Protein AF-B4FZ00-F1 (afdb_monomer)

InterPro domains:
  IPR025422 Transcription factor TGA like domain [PS51806] (1-93)

Foldseek 3Di:
DVVVVVLVVVLVVLVPPDPDDDDPDPVVVVSVVVNVVSVVVVVVVVVVVVVVVVVVVVVCPVVCDPVNVVVVVVVVVVVVVVVVVVVVVVVVPDDD

Sequence (96 aa):
MEALQQSLAETLAGSLGPSGSSGNVANYMGQMAMAMGKLGTLENFLRQADNLRQQTLHQMQRILTIRQAARALLAIHDYFSRLRALSSLWLARPRE

Solvent-accessible surface area (backbone atoms only — not comparable to full-atom values): 5577 Å² total; per-residue (Å²): 114,64,73,60,53,50,54,51,50,56,53,57,58,66,73,66,60,79,94,67,88,88,69,88,54,69,57,53,51,52,52,48,52,53,51,52,55,51,49,54,53,50,50,53,48,51,55,51,52,50,51,52,50,51,52,50,52,53,49,45,53,68,68,51,38,73,67,54,51,49,49,50,52,50,52,51,50,54,49,53,52,51,52,50,51,51,50,51,52,62,67,68,48,82,81,126

Radius of gyration: 27.93 Å; Cα contacts (8 Å, |Δi|>4): 7; chains: 1; bounding box: 71×23×67 Å

Nearest PDB structures (foldseek):
  3q0k-assembly2_D  TM=3.868E-01  e=4.730E+00  Homo sapiens

Structure (mmCIF, N/CA/C/O backbone):
data_AF-B4FZ00-F1
#
_entry.id   AF-B4FZ00-F1
#
loop_
_atom_site.group_PDB
_atom_site.id
_atom_site.type_symbol
_atom_site.label_atom_id
_atom_site.label_alt_id
_atom_site.label_comp_id
_atom_site.label_asym_id
_atom_site.label_entity_id
_atom_site.label_seq_id
_atom_site.pdbx_PDB_ins_code
_atom_site.Cartn_x
_atom_site.Cartn_y
_atom_site.Cartn_z
_atom_site.occupancy
_atom_site.B_iso_or_equiv
_atom_site.auth_seq_id
_atom_site.auth_comp_id
_atom_site.auth_asym_id
_atom_site.auth_atom_id
_atom_site.pdbx_PDB_model_num
ATOM 1 N N . MET A 1 1 ? 2.080 9.430 -9.643 1.00 52.88 1 MET A N 1
ATOM 2 C CA . MET A 1 1 ? 1.276 8.570 -10.543 1.00 52.88 1 MET A CA 1
ATOM 3 C C . MET A 1 1 ? 1.550 8.887 -12.008 1.00 52.88 1 MET A C 1
ATOM 5 O O . MET A 1 1 ? 1.702 7.955 -12.782 1.00 52.88 1 MET A O 1
ATOM 9 N N . GLU A 1 2 ? 1.721 10.162 -12.363 1.00 61.94 2 GLU A N 1
ATOM 10 C CA . GLU A 1 2 ? 1.986 10.608 -13.740 1.00 61.94 2 GLU A CA 1
ATOM 11 C C . GLU A 1 2 ? 3.263 10.018 -14.354 1.00 61.94 2 GLU A C 1
ATOM 13 O O . GLU A 1 2 ? 3.199 9.465 -15.440 1.00 61.94 2 GLU A O 1
ATOM 18 N N . ALA A 1 3 ? 4.396 10.010 -13.641 1.00 61.44 3 ALA A N 1
ATOM 19 C CA . ALA A 1 3 ? 5.654 9.458 -14.170 1.00 61.44 3 ALA A CA 1
ATOM 20 C C . ALA A 1 3 ? 5.566 7.967 -14.564 1.00 61.44 3 ALA A C 1
ATOM 22 O O . ALA A 1 3 ? 6.206 7.523 -15.516 1.00 61.44 3 ALA A O 1
ATOM 23 N N . LEU A 1 4 ? 4.744 7.195 -13.847 1.00 63.88 4 LEU A N 1
ATOM 24 C CA . LEU A 1 4 ? 4.520 5.774 -14.113 1.00 63.88 4 LEU A CA 1
ATOM 25 C C . LEU A 1 4 ? 3.610 5.587 -15.337 1.00 63.88 4 LEU A C 1
ATOM 27 O O . LEU A 1 4 ? 3.894 4.768 -16.207 1.00 63.88 4 LEU A O 1
ATOM 31 N N . GLN A 1 5 ? 2.543 6.386 -15.428 1.00 68.69 5 GLN A N 1
ATOM 32 C CA . GLN A 1 5 ? 1.639 6.402 -16.580 1.00 68.69 5 GLN A CA 1
ATOM 33 C C . GLN A 1 5 ? 2.354 6.865 -17.853 1.00 68.69 5 GLN A C 1
ATOM 35 O O . GLN A 1 5 ? 2.161 6.261 -18.903 1.00 68.69 5 GLN A O 1
ATOM 40 N N . GLN A 1 6 ? 3.224 7.869 -17.743 1.00 69.31 6 GLN A N 1
ATOM 41 C CA . GLN A 1 6 ? 4.059 8.369 -18.830 1.00 69.31 6 GLN A CA 1
ATOM 42 C C . GLN A 1 6 ? 5.028 7.281 -19.317 1.00 69.31 6 GLN A C 1
ATOM 44 O O . GLN A 1 6 ? 5.061 6.971 -20.503 1.00 69.31 6 GLN A O 1
ATOM 49 N N . SER A 1 7 ? 5.742 6.624 -18.393 1.00 65.12 7 SER A N 1
ATOM 50 C CA . SER A 1 7 ? 6.658 5.517 -18.706 1.00 65.12 7 SER A CA 1
ATOM 51 C C . SER A 1 7 ? 5.952 4.349 -19.412 1.00 65.12 7 SER A C 1
ATOM 53 O O . SER A 1 7 ? 6.441 3.828 -20.419 1.00 65.12 7 SER A O 1
ATOM 55 N N . LEU A 1 8 ? 4.759 3.970 -18.943 1.00 66.00 8 LEU A N 1
ATOM 56 C CA . LEU A 1 8 ? 3.948 2.921 -19.567 1.00 66.00 8 LEU A CA 1
ATOM 57 C C . LEU A 1 8 ? 3.426 3.334 -20.950 1.00 66.00 8 LEU A C 1
ATOM 59 O O . LEU A 1 8 ? 3.532 2.553 -21.897 1.00 66.00 8 LEU A O 1
ATOM 63 N N . ALA A 1 9 ? 2.915 4.560 -21.091 1.00 69.19 9 ALA A N 1
ATOM 64 C CA . ALA A 1 9 ? 2.418 5.088 -22.360 1.00 69.19 9 ALA A CA 1
ATOM 65 C C . ALA A 1 9 ? 3.529 5.160 -23.418 1.00 69.19 9 ALA A C 1
ATOM 67 O O . ALA A 1 9 ? 3.335 4.740 -24.557 1.00 69.19 9 ALA A O 1
ATOM 68 N N . GLU A 1 10 ? 4.722 5.613 -23.037 1.0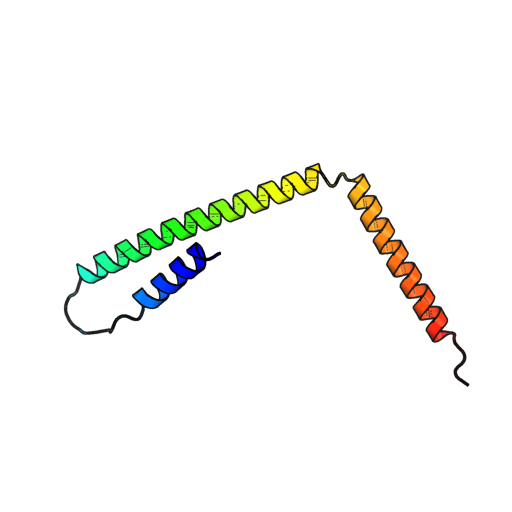0 66.50 10 GLU A N 1
ATOM 69 C CA . GLU A 1 10 ? 5.874 5.678 -23.933 1.00 66.50 10 GLU A CA 1
ATOM 70 C C . GLU A 1 10 ? 6.448 4.297 -24.286 1.00 66.50 10 GLU A C 1
ATOM 72 O O . GLU A 1 10 ? 7.107 4.151 -25.317 1.00 66.50 10 GLU A O 1
ATOM 77 N N . THR A 1 11 ? 6.257 3.285 -23.435 1.00 63.09 11 THR A N 1
ATOM 78 C CA . THR A 1 11 ? 6.658 1.897 -23.728 1.00 63.09 11 THR A CA 1
ATOM 79 C C . THR A 1 11 ? 5.691 1.258 -24.724 1.00 63.09 11 THR A C 1
ATOM 81 O O . THR A 1 11 ? 6.123 0.641 -25.697 1.00 63.09 11 THR A O 1
ATOM 84 N N . LEU A 1 12 ? 4.386 1.480 -24.544 1.00 62.44 12 LEU A N 1
ATOM 85 C CA . LEU A 1 12 ? 3.351 1.000 -25.459 1.00 62.44 12 LEU A CA 1
ATOM 86 C C . LEU A 1 12 ? 3.447 1.681 -26.835 1.00 62.44 12 LEU A C 1
ATOM 88 O O . LEU A 1 12 ? 3.375 1.009 -27.861 1.00 62.44 12 LEU A O 1
ATOM 92 N N . ALA A 1 13 ? 3.693 2.994 -26.868 1.00 63.31 13 ALA A N 1
ATOM 93 C CA . ALA A 1 13 ? 3.878 3.747 -28.110 1.00 63.31 13 ALA A CA 1
ATOM 94 C C . ALA A 1 13 ? 5.144 3.325 -28.882 1.00 63.31 13 ALA A C 1
ATOM 96 O O . ALA A 1 13 ? 5.126 3.281 -30.110 1.00 63.31 13 ALA A O 1
ATOM 97 N N . GLY A 1 14 ? 6.228 2.963 -28.183 1.00 57.91 14 GLY A N 1
ATOM 98 C CA . GLY A 1 14 ? 7.464 2.472 -28.807 1.00 57.91 14 GLY A CA 1
ATOM 99 C C . GLY A 1 14 ? 7.340 1.077 -29.433 1.00 57.91 14 GLY A C 1
ATOM 100 O O . GLY A 1 14 ? 8.055 0.768 -30.382 1.00 57.91 14 GLY A O 1
ATOM 101 N N . SER A 1 15 ? 6.407 0.255 -28.943 1.00 56.31 15 SER A N 1
ATOM 102 C CA . SER A 1 15 ? 6.112 -1.090 -29.459 1.00 56.31 15 SER A CA 1
ATOM 103 C C . SER A 1 15 ? 5.235 -1.093 -30.721 1.00 56.31 15 SER A C 1
ATOM 105 O O . SER A 1 15 ? 5.143 -2.130 -31.374 1.00 56.31 15 SER A O 1
ATOM 107 N N . LEU A 1 16 ? 4.578 0.024 -31.058 1.00 51.47 16 LEU A N 1
ATOM 108 C CA . LEU A 1 16 ? 3.588 0.126 -32.145 1.00 51.47 16 LEU A CA 1
ATOM 109 C C . LEU A 1 16 ? 4.112 0.848 -33.406 1.00 51.47 16 LEU A C 1
ATOM 111 O O . LEU A 1 16 ? 3.338 1.118 -34.324 1.00 51.47 16 LEU A O 1
ATOM 115 N N . GLY A 1 17 ? 5.412 1.159 -33.483 1.00 53.09 17 GLY A N 1
ATOM 116 C CA . GLY A 1 17 ? 6.029 1.734 -34.687 1.00 53.09 17 GLY A CA 1
ATOM 117 C C . GLY A 1 17 ? 5.963 0.768 -35.881 1.00 53.09 17 GLY A C 1
ATOM 118 O O . GLY A 1 17 ? 6.096 -0.441 -35.683 1.00 53.09 17 GLY A O 1
ATOM 119 N N . PRO A 1 18 ? 5.740 1.264 -37.115 1.00 46.28 18 PRO A N 1
ATOM 120 C CA . PRO A 1 18 ? 5.340 0.435 -38.241 1.00 46.28 18 PRO A CA 1
ATOM 121 C C . PRO A 1 18 ? 6.420 -0.602 -38.529 1.00 46.28 18 PRO A C 1
ATOM 123 O O . PRO A 1 18 ? 7.586 -0.271 -38.743 1.00 46.28 18 PRO A O 1
ATOM 126 N N . SER A 1 19 ? 6.002 -1.866 -38.546 1.00 54.22 19 SER A N 1
ATOM 127 C CA . SER A 1 19 ? 6.772 -2.979 -39.086 1.00 54.22 19 SER A CA 1
ATOM 128 C C . SER A 1 19 ? 6.974 -2.733 -40.588 1.00 54.22 19 SER A C 1
ATOM 130 O O . SER A 1 19 ? 6.175 -3.142 -41.424 1.00 54.22 19 SER A O 1
ATOM 132 N N . GLY A 1 20 ? 7.993 -1.940 -40.916 1.00 46.22 20 GLY A N 1
ATOM 133 C CA . GLY A 1 20 ? 8.445 -1.621 -42.263 1.00 46.22 20 GLY A CA 1
ATOM 134 C C . GLY A 1 20 ? 9.811 -2.255 -42.477 1.00 46.22 20 GLY A C 1
ATOM 135 O O . GLY A 1 20 ? 10.760 -1.971 -41.751 1.00 46.22 20 GLY A O 1
ATOM 136 N N . SER A 1 21 ? 9.886 -3.163 -43.442 1.00 56.97 21 SER A N 1
ATOM 137 C CA . SER A 1 21 ? 11.045 -4.001 -43.737 1.00 56.97 21 SER A CA 1
ATOM 138 C C . SER A 1 21 ? 12.350 -3.221 -43.968 1.00 56.97 21 SER A C 1
ATOM 140 O O . SER A 1 21 ? 12.349 -2.215 -44.672 1.00 56.97 21 SER A O 1
ATOM 142 N N . SER A 1 22 ? 13.464 -3.818 -43.515 1.00 56.19 22 SER A N 1
ATOM 143 C CA . SER A 1 22 ? 14.856 -3.584 -43.953 1.00 56.19 22 SER A CA 1
ATOM 144 C C . SER A 1 22 ? 15.630 -2.409 -43.311 1.00 56.19 22 SER A C 1
ATOM 146 O O . SER A 1 22 ? 15.823 -1.362 -43.921 1.00 56.19 22 SER A O 1
ATOM 148 N N . GLY A 1 23 ? 16.176 -2.630 -42.100 1.00 54.97 23 GLY A N 1
ATOM 149 C CA . GLY A 1 23 ? 17.135 -1.736 -41.414 1.00 54.97 23 GLY A CA 1
ATOM 150 C C . GLY A 1 23 ? 17.607 -2.292 -40.056 1.00 54.97 23 GLY A C 1
ATOM 151 O O . GLY A 1 23 ? 17.231 -1.793 -39.001 1.00 54.97 23 GLY A O 1
ATOM 152 N N . ASN A 1 24 ? 18.357 -3.399 -40.080 1.00 68.94 24 ASN A N 1
ATOM 153 C CA . ASN A 1 24 ? 18.017 -4.599 -39.299 1.00 68.94 24 ASN A CA 1
ATOM 154 C C . ASN A 1 24 ? 18.616 -4.787 -37.883 1.00 68.94 24 ASN A C 1
ATOM 156 O O . ASN A 1 24 ? 18.144 -5.657 -37.166 1.00 68.94 24 ASN A O 1
ATOM 160 N N . VAL A 1 25 ? 19.640 -4.051 -37.438 1.00 63.59 25 VAL A N 1
ATOM 161 C CA . VAL A 1 25 ? 20.266 -4.335 -36.117 1.00 63.59 25 VAL A CA 1
ATOM 162 C C . VAL A 1 25 ? 20.504 -3.077 -35.293 1.00 63.59 25 VAL A C 1
ATOM 164 O O . VAL A 1 25 ? 20.181 -3.063 -34.110 1.00 63.59 25 VAL A O 1
ATOM 167 N N . ALA A 1 26 ? 20.980 -1.994 -35.910 1.00 68.75 26 ALA A N 1
ATOM 168 C CA . ALA A 1 26 ? 21.232 -0.735 -35.206 1.00 68.75 26 ALA A CA 1
ATOM 169 C C . ALA A 1 26 ? 19.944 -0.097 -34.645 1.00 68.75 26 ALA A C 1
ATOM 171 O O . ALA A 1 26 ? 19.925 0.336 -33.496 1.00 68.75 26 ALA A O 1
ATOM 172 N N . ASN A 1 27 ? 18.845 -0.112 -35.409 1.00 72.81 27 ASN A N 1
ATOM 173 C CA . ASN A 1 27 ? 17.553 0.416 -34.952 1.00 72.81 27 ASN A CA 1
ATOM 174 C C . ASN A 1 27 ? 16.932 -0.452 -33.852 1.00 72.81 27 ASN A C 1
ATOM 176 O O . ASN A 1 27 ? 16.421 0.077 -32.868 1.00 72.81 27 ASN A O 1
ATOM 180 N N . TYR A 1 28 ? 17.032 -1.777 -33.984 1.00 72.62 28 TYR A N 1
ATOM 181 C CA . TYR A 1 28 ? 16.593 -2.712 -32.949 1.00 72.62 28 TYR A CA 1
ATOM 182 C C . TYR A 1 28 ? 17.419 -2.558 -31.669 1.00 72.62 28 TYR A C 1
ATOM 184 O O . TYR A 1 28 ? 16.852 -2.487 -30.588 1.00 72.62 28 TYR A O 1
ATOM 192 N N . MET A 1 29 ? 18.746 -2.433 -31.772 1.00 73.62 29 MET A N 1
ATOM 193 C CA . MET A 1 29 ? 19.614 -2.161 -30.622 1.00 73.62 29 MET A CA 1
ATOM 194 C C . MET A 1 29 ? 19.285 -0.817 -29.970 1.00 73.62 29 MET A C 1
ATOM 196 O O . MET A 1 29 ? 19.269 -0.740 -28.747 1.00 73.62 29 MET A O 1
ATOM 200 N N . GLY A 1 30 ? 18.970 0.218 -30.753 1.00 80.56 30 GLY A N 1
ATOM 201 C CA . GLY A 1 30 ? 18.518 1.509 -30.230 1.00 80.56 30 GLY A CA 1
ATOM 202 C C . GLY A 1 30 ? 17.186 1.405 -29.481 1.00 80.56 30 GLY A C 1
ATOM 203 O O . GLY A 1 30 ? 17.064 1.898 -28.361 1.00 80.56 30 GLY A O 1
ATOM 204 N N . GLN A 1 31 ? 16.199 0.708 -30.052 1.00 79.50 31 GLN A N 1
ATOM 205 C CA . GLN A 1 31 ? 14.907 0.457 -29.401 1.00 79.50 31 GLN A CA 1
ATOM 206 C C . GLN A 1 31 ? 15.046 -0.422 -28.155 1.00 79.50 31 GLN A C 1
ATOM 208 O O . GLN A 1 31 ? 14.445 -0.123 -27.126 1.00 79.50 31 GLN A O 1
ATOM 213 N N . MET A 1 32 ? 15.885 -1.454 -28.214 1.00 74.94 32 MET A N 1
ATOM 214 C CA . MET A 1 32 ? 16.203 -2.324 -27.087 1.00 74.94 32 MET A CA 1
ATOM 215 C C . MET A 1 32 ? 16.910 -1.548 -25.973 1.00 74.94 32 MET A C 1
ATOM 217 O O . MET A 1 32 ? 16.536 -1.683 -24.814 1.00 74.94 32 MET A O 1
ATOM 221 N N . ALA A 1 33 ? 17.879 -0.687 -26.294 1.00 80.06 33 ALA A N 1
ATOM 222 C CA . ALA A 1 33 ? 18.552 0.161 -25.311 1.00 80.06 33 ALA A CA 1
ATOM 223 C C . ALA A 1 33 ? 17.567 1.116 -24.619 1.00 80.06 33 ALA A C 1
ATOM 225 O O . ALA A 1 33 ? 17.605 1.264 -23.396 1.00 80.06 33 ALA A O 1
ATOM 226 N N . MET A 1 34 ? 16.633 1.707 -25.373 1.00 80.69 34 MET A N 1
ATOM 227 C CA . MET A 1 34 ? 15.563 2.534 -24.806 1.00 80.69 34 MET A CA 1
ATOM 228 C C . MET A 1 34 ? 14.610 1.724 -23.917 1.00 80.69 34 MET A C 1
ATOM 230 O O . MET A 1 34 ? 14.266 2.174 -22.824 1.00 80.69 34 MET A O 1
ATOM 234 N N . ALA A 1 35 ? 14.200 0.529 -24.349 1.00 78.88 35 ALA A N 1
ATOM 235 C CA . ALA A 1 35 ? 13.329 -0.352 -23.574 1.00 78.88 35 ALA A CA 1
ATOM 236 C C . ALA A 1 35 ? 14.006 -0.837 -22.281 1.00 78.88 35 ALA A C 1
ATOM 238 O O . ALA A 1 35 ? 13.387 -0.807 -21.222 1.00 78.88 35 ALA A O 1
ATOM 239 N N . MET A 1 36 ? 15.291 -1.196 -22.337 1.00 79.31 36 MET A N 1
ATOM 240 C CA . MET A 1 36 ? 16.092 -1.588 -21.172 1.00 79.31 36 MET A CA 1
ATOM 241 C C . MET A 1 36 ? 16.265 -0.434 -20.182 1.00 79.31 36 MET A C 1
ATOM 243 O O . MET A 1 36 ? 16.116 -0.632 -18.977 1.00 79.31 36 MET A O 1
ATOM 247 N N . GLY A 1 37 ? 16.511 0.785 -20.675 1.00 83.31 37 GLY A N 1
ATOM 248 C CA . GLY A 1 37 ? 16.558 1.982 -19.833 1.00 83.31 37 GLY A CA 1
ATOM 249 C C . GLY A 1 37 ? 15.239 2.222 -19.093 1.00 83.31 37 GLY A C 1
ATOM 250 O O . GLY A 1 37 ? 15.241 2.465 -17.888 1.00 83.31 37 GLY A O 1
ATOM 251 N N . LYS A 1 38 ? 14.103 2.078 -19.787 1.00 80.88 38 LYS A N 1
ATOM 252 C CA . LYS A 1 38 ? 12.758 2.199 -19.194 1.00 80.88 38 LYS A CA 1
ATOM 253 C C . LYS A 1 38 ? 12.424 1.064 -18.223 1.00 80.88 38 LYS A C 1
ATOM 255 O O . LYS A 1 38 ? 11.785 1.298 -17.201 1.00 80.88 38 LYS A O 1
ATOM 260 N N . LEU A 1 39 ? 12.877 -0.156 -18.501 1.00 83.50 39 LEU A N 1
ATOM 261 C CA . LEU A 1 39 ? 12.718 -1.280 -17.580 1.00 83.50 39 LEU A CA 1
ATOM 262 C C . LEU A 1 39 ? 13.464 -1.012 -16.264 1.00 83.50 39 LEU A C 1
ATOM 264 O O . LEU A 1 39 ? 12.900 -1.209 -15.192 1.00 83.50 39 LEU A O 1
ATOM 268 N N . GLY A 1 40 ? 14.689 -0.483 -16.338 1.00 86.19 40 GLY A N 1
ATOM 269 C CA . GLY A 1 40 ? 15.471 -0.116 -15.156 1.00 86.19 40 GLY A CA 1
ATOM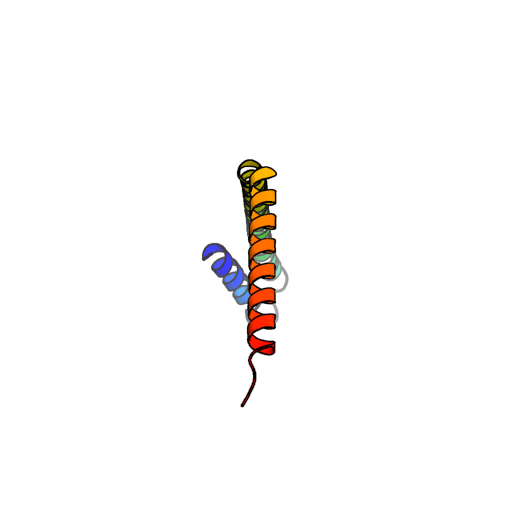 270 C C . GLY A 1 40 ? 14.833 1.004 -14.326 1.00 86.19 40 GLY A C 1
ATOM 271 O O . GLY A 1 40 ? 14.873 0.967 -13.094 1.00 86.19 40 GLY A O 1
ATOM 272 N N . THR A 1 41 ? 14.188 1.991 -14.964 1.00 87.56 41 THR A N 1
ATOM 273 C CA . THR A 1 41 ? 13.447 3.026 -14.220 1.00 87.56 41 THR A CA 1
ATOM 274 C C . THR A 1 41 ? 12.203 2.458 -13.540 1.00 87.56 41 THR A C 1
ATOM 276 O O . THR A 1 41 ? 11.935 2.804 -12.387 1.00 87.56 41 THR A O 1
ATOM 279 N N . LEU A 1 42 ? 11.479 1.550 -14.201 1.00 86.69 42 LEU A N 1
ATOM 280 C CA . LEU A 1 42 ? 10.326 0.859 -13.622 1.00 86.69 42 LEU A CA 1
ATOM 281 C C . LEU A 1 42 ? 10.726 -0.036 -12.441 1.00 86.69 42 LEU A C 1
ATOM 283 O O . LEU A 1 42 ? 10.063 -0.008 -11.405 1.00 86.69 42 LEU A O 1
ATOM 287 N N . GLU A 1 43 ? 11.818 -0.791 -12.562 1.00 86.88 43 GLU A N 1
ATOM 288 C CA . GLU A 1 43 ? 12.351 -1.629 -11.484 1.00 86.88 43 GLU A CA 1
ATOM 289 C C . GLU A 1 43 ? 12.695 -0.786 -10.249 1.00 86.88 43 GLU A C 1
ATOM 291 O O . GLU A 1 43 ? 12.284 -1.101 -9.129 1.00 86.88 43 GLU A O 1
ATOM 296 N N . ASN A 1 44 ? 13.391 0.336 -10.448 1.00 88.56 44 ASN A N 1
ATOM 297 C CA . ASN A 1 44 ? 13.718 1.249 -9.358 1.00 88.56 44 ASN A CA 1
ATOM 298 C C . ASN A 1 44 ? 12.465 1.849 -8.714 1.00 88.56 44 ASN A C 1
ATOM 300 O O . ASN A 1 44 ? 12.415 1.970 -7.488 1.00 88.56 44 ASN A O 1
ATOM 304 N N . PHE A 1 45 ? 11.451 2.198 -9.508 1.00 91.50 45 PHE A N 1
ATOM 305 C CA . PHE A 1 45 ? 10.174 2.670 -8.984 1.00 91.50 45 PHE A CA 1
ATOM 306 C C . PHE A 1 45 ? 9.488 1.600 -8.127 1.00 91.50 45 PHE A C 1
ATOM 308 O O . PHE A 1 45 ? 9.064 1.891 -7.009 1.00 91.50 45 PHE A O 1
ATOM 315 N N . LEU A 1 46 ? 9.409 0.361 -8.617 1.00 89.88 46 LEU A N 1
ATOM 316 C CA . LEU A 1 46 ? 8.789 -0.740 -7.883 1.00 89.88 46 LEU A CA 1
ATOM 317 C C . LEU 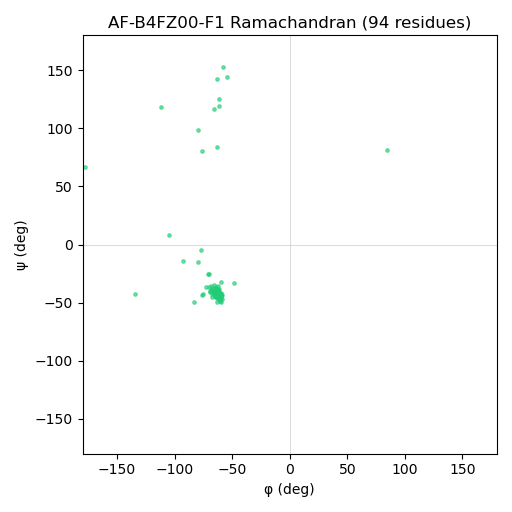A 1 46 ? 9.512 -0.980 -6.554 1.00 89.88 46 LEU A C 1
ATOM 319 O O . LEU A 1 46 ? 8.875 -1.060 -5.506 1.00 89.88 46 LEU A O 1
ATOM 323 N N . ARG A 1 47 ? 10.849 -0.967 -6.572 1.00 92.81 47 ARG A N 1
ATOM 324 C CA . ARG A 1 47 ? 11.665 -1.103 -5.361 1.00 92.81 47 ARG A CA 1
ATOM 325 C C . ARG A 1 47 ? 11.420 0.035 -4.367 1.00 92.81 47 ARG A C 1
ATOM 327 O O . ARG A 1 47 ? 11.395 -0.198 -3.161 1.00 92.81 47 ARG A O 1
ATOM 334 N N . GLN A 1 48 ? 11.225 1.268 -4.834 1.00 91.94 48 GLN A N 1
ATOM 335 C CA . GLN A 1 48 ? 10.859 2.396 -3.966 1.00 91.94 48 GLN A CA 1
ATOM 336 C C . GLN A 1 48 ? 9.449 2.239 -3.382 1.00 91.94 48 GLN A C 1
ATOM 338 O O . GLN A 1 48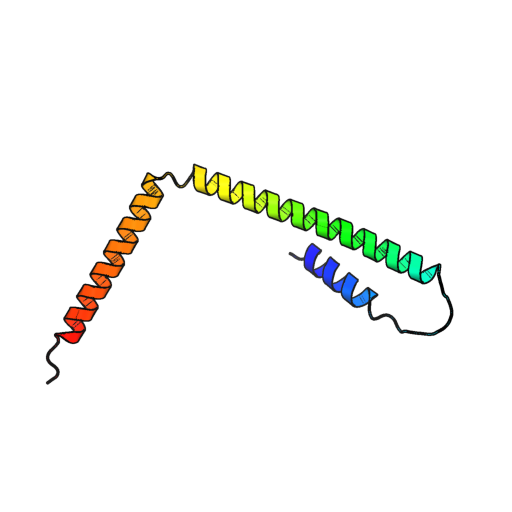 ? 9.256 2.469 -2.187 1.00 91.94 48 GLN A O 1
ATOM 343 N N . ALA A 1 49 ? 8.481 1.812 -4.193 1.00 92.06 49 ALA A N 1
ATOM 344 C CA . ALA A 1 49 ? 7.112 1.564 -3.751 1.00 92.06 49 ALA A CA 1
ATOM 345 C C . ALA A 1 49 ? 7.049 0.463 -2.679 1.00 92.06 49 ALA A C 1
ATOM 347 O O . ALA A 1 49 ? 6.365 0.629 -1.666 1.00 92.06 49 ALA A O 1
ATOM 348 N N . ASP A 1 50 ? 7.817 -0.615 -2.846 1.00 94.06 50 ASP A N 1
ATOM 349 C CA . ASP A 1 50 ? 7.913 -1.690 -1.856 1.00 94.06 50 ASP A CA 1
ATOM 350 C C . ASP A 1 50 ? 8.558 -1.224 -0.550 1.00 94.06 50 ASP A C 1
ATOM 352 O O . ASP A 1 50 ? 8.048 -1.532 0.530 1.00 94.06 50 ASP A O 1
ATOM 356 N N . ASN A 1 51 ? 9.619 -0.416 -0.620 1.00 94.38 51 ASN A N 1
ATOM 357 C CA . ASN A 1 51 ? 10.214 0.185 0.575 1.00 94.38 51 ASN A CA 1
ATOM 358 C C . ASN A 1 51 ? 9.205 1.069 1.325 1.00 94.38 51 ASN A C 1
ATOM 360 O O . ASN A 1 51 ? 9.076 0.962 2.545 1.00 94.38 51 ASN A O 1
ATOM 3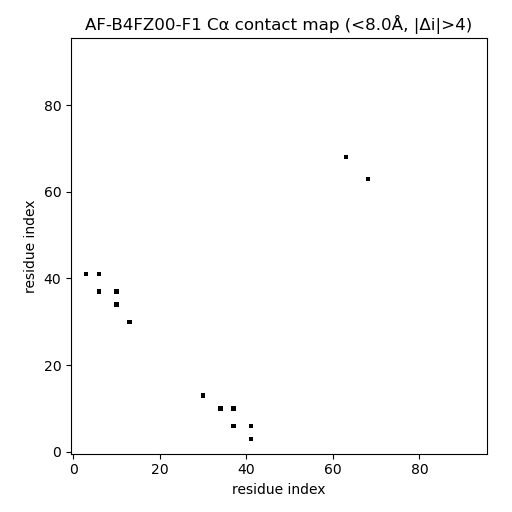64 N N . LEU A 1 52 ? 8.430 1.891 0.610 1.00 95.00 52 LEU A N 1
ATOM 365 C CA . LEU A 1 52 ? 7.391 2.727 1.216 1.00 95.00 52 LEU A CA 1
ATOM 366 C C . LEU A 1 52 ? 6.287 1.882 1.866 1.00 95.00 52 LEU A C 1
ATOM 368 O O . LEU A 1 52 ? 5.831 2.192 2.972 1.00 95.00 52 LEU A O 1
ATOM 372 N N . ARG A 1 53 ? 5.870 0.792 1.211 1.00 91.81 53 ARG A N 1
ATOM 373 C CA . ARG A 1 53 ? 4.913 -0.174 1.764 1.00 91.81 53 ARG A CA 1
ATOM 374 C C . ARG A 1 53 ? 5.448 -0.782 3.057 1.00 91.81 53 ARG A C 1
ATOM 376 O O . ARG A 1 53 ? 4.733 -0.792 4.058 1.00 91.81 53 ARG A O 1
ATOM 383 N N . GLN A 1 54 ? 6.688 -1.267 3.059 1.00 93.81 54 GLN A N 1
ATOM 384 C CA . GLN A 1 54 ? 7.314 -1.851 4.246 1.00 93.81 54 GLN A CA 1
ATOM 385 C C . GLN A 1 54 ? 7.423 -0.836 5.381 1.00 93.81 54 GLN A C 1
ATOM 387 O O . GLN A 1 54 ? 7.026 -1.138 6.505 1.00 93.81 54 GLN A O 1
ATOM 392 N N . GLN A 1 55 ? 7.875 0.382 5.089 1.00 92.19 55 GLN A N 1
ATOM 393 C CA . GLN A 1 55 ? 7.975 1.451 6.077 1.00 92.19 55 GLN A CA 1
ATOM 394 C C . GLN A 1 55 ? 6.604 1.797 6.668 1.00 92.19 55 GLN A C 1
ATOM 396 O O . GLN A 1 55 ? 6.480 1.956 7.881 1.00 92.19 55 GLN A O 1
ATOM 401 N N . THR A 1 56 ? 5.564 1.853 5.834 1.00 89.75 56 THR A N 1
ATOM 402 C CA . THR A 1 56 ? 4.188 2.116 6.273 1.00 89.75 56 THR A CA 1
ATOM 403 C C . THR A 1 56 ? 3.665 0.995 7.162 1.00 89.75 56 THR A C 1
ATOM 405 O O . THR A 1 56 ? 3.087 1.276 8.206 1.00 89.75 56 THR A O 1
ATOM 408 N N . LEU A 1 57 ? 3.896 -0.270 6.804 1.00 89.06 57 LEU A N 1
ATOM 409 C CA . LEU A 1 57 ? 3.504 -1.417 7.630 1.00 89.06 57 LEU A CA 1
ATOM 410 C C . LEU A 1 57 ? 4.235 -1.421 8.969 1.00 89.06 57 LEU A C 1
ATOM 412 O O . LEU A 1 57 ? 3.613 -1.628 10.008 1.00 89.06 57 LEU A O 1
ATOM 416 N N . HIS A 1 58 ? 5.536 -1.143 8.955 1.00 89.38 58 HIS A N 1
ATOM 417 C CA . HIS A 1 58 ? 6.335 -1.075 10.169 1.00 89.38 58 HIS A CA 1
ATOM 418 C C . HIS A 1 58 ? 5.862 0.068 11.074 1.00 89.38 58 HIS A C 1
ATOM 420 O O . HIS A 1 58 ? 5.676 -0.111 12.275 1.00 89.38 58 HIS A O 1
ATOM 426 N N . GLN A 1 59 ? 5.579 1.233 10.489 1.00 84.31 59 GLN A N 1
ATOM 427 C CA . GLN A 1 59 ? 5.034 2.377 11.209 1.00 84.31 59 GLN A CA 1
ATOM 428 C C . GLN A 1 59 ? 3.623 2.099 11.737 1.00 84.31 59 GLN A C 1
ATOM 430 O O . GLN A 1 59 ? 3.322 2.444 12.877 1.00 84.31 59 GLN A O 1
ATOM 435 N N . MET A 1 60 ? 2.769 1.434 10.956 1.00 81.19 60 MET A N 1
ATOM 436 C CA . MET A 1 60 ? 1.454 0.988 11.406 1.00 81.19 60 MET A CA 1
ATOM 437 C C . MET A 1 60 ? 1.577 0.024 12.576 1.00 81.19 60 MET A C 1
ATOM 439 O O . MET A 1 60 ? 0.906 0.245 13.566 1.00 81.19 60 MET A O 1
ATOM 443 N N . GLN A 1 61 ? 2.450 -0.981 12.533 1.00 79.19 61 GLN A N 1
ATOM 444 C CA . GLN A 1 61 ? 2.679 -1.878 13.674 1.00 79.19 61 GLN A CA 1
ATOM 445 C C . GLN A 1 61 ? 3.231 -1.137 14.897 1.00 79.19 61 GLN A C 1
ATOM 447 O O . GLN A 1 61 ? 2.866 -1.446 16.030 1.00 79.19 61 GLN A O 1
ATOM 452 N N . ARG A 1 62 ? 4.083 -0.129 14.684 1.00 77.19 62 ARG A N 1
ATOM 453 C CA . ARG A 1 62 ? 4.616 0.707 15.765 1.00 77.19 62 ARG A CA 1
ATOM 454 C C . ARG A 1 62 ? 3.530 1.554 16.431 1.00 77.19 62 ARG A C 1
ATOM 456 O O . ARG A 1 62 ? 3.581 1.760 17.640 1.00 77.19 62 ARG A O 1
ATOM 463 N N . ILE A 1 63 ? 2.568 2.055 15.656 1.00 77.81 63 ILE A N 1
ATOM 464 C CA . ILE A 1 63 ? 1.465 2.896 16.145 1.00 77.81 63 ILE A CA 1
ATOM 465 C C . ILE A 1 63 ? 0.325 2.032 16.707 1.00 77.81 63 ILE A C 1
ATOM 467 O O . ILE A 1 63 ? -0.115 2.253 17.837 1.00 77.81 63 ILE A O 1
ATOM 471 N N . LEU A 1 64 ? -0.116 1.019 15.956 1.00 74.50 64 LEU A N 1
ATOM 472 C CA . LEU A 1 64 ? -1.102 0.018 16.359 1.00 74.50 64 LEU A CA 1
ATOM 473 C C . LEU A 1 64 ? -0.462 -0.998 17.302 1.00 74.50 64 LEU A C 1
ATOM 475 O O . LEU A 1 64 ? -0.114 -2.122 16.947 1.00 74.50 64 LEU A O 1
ATOM 479 N N . THR A 1 65 ? -0.349 -0.601 18.564 1.00 76.88 65 THR A N 1
ATOM 480 C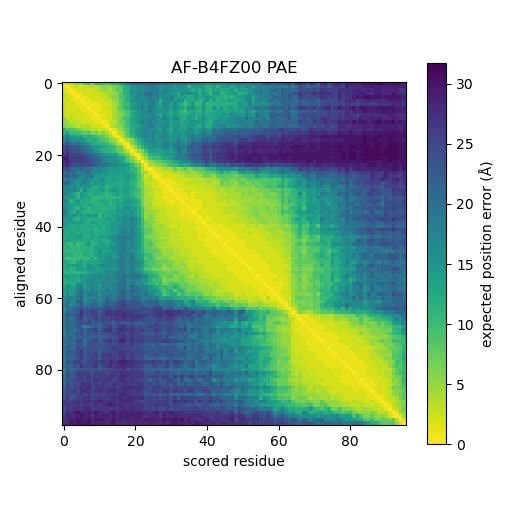 CA . THR A 1 65 ? -0.005 -1.537 19.636 1.00 76.88 65 THR A CA 1
ATOM 481 C C . THR A 1 65 ? -1.028 -2.677 19.703 1.00 76.88 65 THR A C 1
ATOM 483 O O . THR A 1 65 ? -2.209 -2.492 19.399 1.00 76.88 65 THR A O 1
ATOM 486 N N . ILE A 1 66 ? -0.607 -3.851 20.185 1.00 79.19 66 ILE A N 1
ATOM 487 C CA . ILE A 1 66 ? -1.469 -5.037 20.382 1.00 79.19 66 ILE A CA 1
ATOM 488 C C . ILE A 1 66 ? -2.773 -4.677 21.119 1.00 79.19 66 ILE A C 1
ATOM 490 O O . ILE A 1 66 ? -3.831 -5.221 20.823 1.00 79.19 66 ILE A O 1
ATOM 494 N N . ARG A 1 67 ? -2.730 -3.692 22.029 1.00 75.56 67 ARG A N 1
ATOM 495 C CA . ARG A 1 67 ? -3.910 -3.181 22.745 1.00 75.56 67 ARG A CA 1
ATOM 496 C C . ARG A 1 67 ? -4.897 -2.440 21.840 1.00 75.56 67 ARG A C 1
ATOM 498 O O . ARG A 1 67 ? -6.098 -2.561 22.050 1.00 75.56 67 ARG A O 1
ATOM 505 N N . GLN A 1 68 ? -4.425 -1.665 20.864 1.00 81.44 68 GLN A N 1
ATOM 506 C CA . GLN A 1 68 ? -5.294 -1.005 19.884 1.00 81.44 68 GLN A CA 1
ATOM 507 C C . GLN A 1 68 ? -5.924 -2.025 18.932 1.00 81.44 68 GLN A C 1
ATOM 509 O O . GLN A 1 68 ? -7.124 -1.949 18.688 1.00 81.44 68 GLN A O 1
ATOM 514 N N . ALA A 1 69 ? -5.160 -3.025 18.482 1.00 81.62 69 ALA A N 1
ATOM 515 C CA . ALA A 1 69 ? -5.693 -4.125 17.678 1.00 81.62 69 ALA A CA 1
ATOM 516 C C . ALA A 1 69 ? -6.731 -4.955 18.456 1.00 81.62 69 ALA A C 1
ATOM 518 O O . ALA A 1 69 ? -7.815 -5.224 17.945 1.00 81.62 69 ALA A O 1
ATOM 519 N N . ALA A 1 70 ? -6.450 -5.284 19.721 1.00 85.62 70 ALA A N 1
ATOM 520 C CA . ALA A 1 70 ? -7.393 -5.979 20.594 1.00 85.62 70 ALA A CA 1
ATOM 521 C C . ALA A 1 70 ? -8.680 -5.166 20.810 1.00 85.62 70 ALA A C 1
ATOM 523 O O . ALA A 1 70 ? -9.773 -5.711 20.699 1.00 85.62 70 ALA A O 1
ATOM 524 N N . ARG A 1 71 ? -8.576 -3.849 21.046 1.00 84.00 71 ARG A N 1
ATOM 525 C CA . ARG A 1 71 ? -9.749 -2.963 21.159 1.00 84.00 71 ARG A CA 1
ATOM 526 C C . ARG A 1 71 ? -10.551 -2.885 19.864 1.00 84.00 71 ARG A C 1
ATOM 528 O O . ARG A 1 71 ? -11.774 -2.895 19.928 1.00 84.00 71 ARG A O 1
ATOM 535 N N . ALA A 1 72 ? -9.889 -2.837 18.710 1.00 86.19 72 ALA A N 1
ATOM 536 C CA . ALA A 1 72 ? -10.563 -2.844 17.416 1.00 86.19 72 ALA A CA 1
ATOM 537 C C . ALA A 1 72 ? -11.320 -4.162 17.183 1.00 86.19 72 ALA A C 1
ATOM 539 O O . ALA A 1 72 ? -12.489 -4.135 16.812 1.00 86.19 72 ALA A O 1
ATOM 540 N N . LEU A 1 73 ? -10.695 -5.309 17.471 1.00 89.62 73 LEU A N 1
ATOM 541 C CA . LEU A 1 73 ? -11.341 -6.622 17.367 1.00 89.62 73 LEU A CA 1
ATOM 542 C C . LEU A 1 73 ? -12.546 -6.750 18.308 1.00 89.62 73 LEU A C 1
ATOM 544 O O . LEU A 1 73 ? -13.591 -7.245 17.889 1.00 89.62 73 LEU A O 1
ATOM 548 N N . LEU A 1 74 ? -12.433 -6.258 19.545 1.00 91.81 74 LEU A N 1
ATOM 549 C CA . LEU A 1 74 ? -13.551 -6.226 20.491 1.00 91.81 74 LEU A CA 1
ATOM 550 C C . LEU A 1 74 ? -14.696 -5.335 19.990 1.00 91.81 74 LEU A C 1
ATO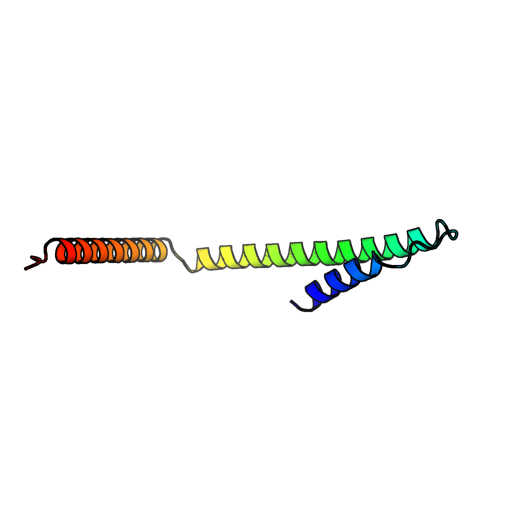M 552 O O . LEU A 1 74 ? -15.845 -5.763 20.001 1.00 91.81 74 LEU A O 1
ATOM 556 N N . ALA A 1 75 ? -14.393 -4.137 19.482 1.00 92.56 75 ALA A N 1
ATOM 557 C CA . ALA A 1 75 ? -15.408 -3.236 18.933 1.00 92.56 75 ALA A CA 1
ATOM 558 C C . ALA A 1 75 ? -16.138 -3.845 17.722 1.00 92.56 75 ALA A C 1
ATOM 560 O O . ALA A 1 75 ? -17.356 -3.716 17.597 1.00 92.56 75 ALA A O 1
ATOM 561 N N . ILE A 1 76 ? -15.409 -4.548 16.849 1.00 92.38 76 ILE A N 1
ATOM 562 C CA . ILE A 1 76 ? -15.986 -5.274 15.710 1.00 92.38 76 ILE A CA 1
ATOM 563 C C . ILE A 1 76 ? -16.905 -6.398 16.202 1.00 92.38 76 ILE A C 1
ATOM 565 O O . ILE A 1 76 ? -18.016 -6.550 15.692 1.00 92.38 76 ILE A O 1
ATOM 569 N N . HIS A 1 77 ? -16.475 -7.171 17.203 1.00 93.94 77 HIS A N 1
ATOM 570 C CA . HIS A 1 77 ? -17.292 -8.241 17.772 1.00 93.94 77 HIS A CA 1
ATOM 571 C C . HIS A 1 77 ? -18.593 -7.706 18.384 1.00 93.94 77 HIS A C 1
ATOM 573 O O . HIS A 1 77 ? -19.670 -8.219 18.077 1.00 93.94 77 HIS A O 1
ATOM 579 N N . ASP A 1 78 ? -18.516 -6.634 19.173 1.00 94.31 78 ASP A N 1
ATOM 580 C CA . ASP A 1 78 ? -19.688 -5.974 19.757 1.00 94.31 78 ASP A CA 1
ATOM 581 C C . ASP A 1 78 ? -20.659 -5.472 18.686 1.00 94.31 78 ASP A C 1
ATOM 583 O O . ASP A 1 78 ? -21.876 -5.636 18.818 1.00 94.31 78 ASP A O 1
ATOM 587 N N . TYR A 1 79 ? -20.141 -4.898 17.598 1.00 95.94 79 TYR A N 1
ATOM 588 C CA . TYR A 1 79 ? -20.957 -4.464 16.469 1.00 95.94 79 TYR A CA 1
ATOM 589 C C . TYR A 1 79 ? -21.715 -5.634 15.828 1.00 95.94 79 TYR A C 1
ATOM 591 O O . TYR A 1 79 ? -22.932 -5.555 15.652 1.00 95.94 79 TYR A O 1
ATOM 599 N N . PHE A 1 80 ? -21.035 -6.747 15.535 1.00 94.44 80 PHE A N 1
ATOM 600 C CA . PHE A 1 80 ? -21.681 -7.932 14.963 1.00 94.44 80 PHE A CA 1
ATOM 601 C C . PHE A 1 80 ? -22.708 -8.559 15.907 1.00 94.44 80 PHE A C 1
ATOM 603 O O . PHE A 1 80 ? -23.771 -8.989 15.457 1.00 94.44 80 PHE A O 1
ATOM 610 N N . SER A 1 81 ? -22.428 -8.588 17.207 1.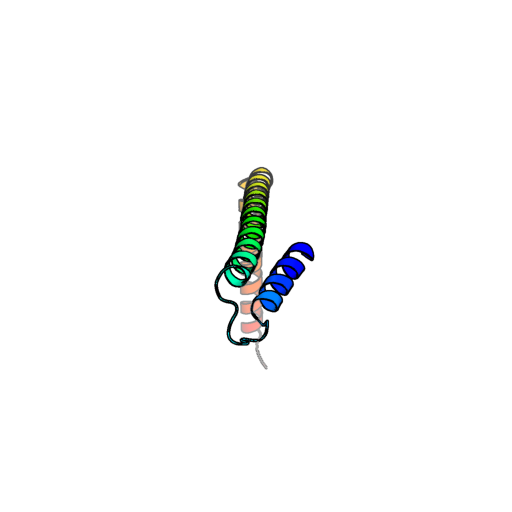00 92.94 81 SER A N 1
ATOM 611 C CA . SER A 1 81 ? -23.367 -9.079 18.216 1.00 92.94 81 SER A CA 1
ATOM 612 C C . SER A 1 81 ? -24.630 -8.217 18.272 1.00 92.94 81 SER A C 1
ATOM 614 O O . SER A 1 81 ? -25.738 -8.755 18.248 1.00 92.94 81 SER A O 1
ATOM 616 N N . ARG A 1 82 ? -24.493 -6.884 18.235 1.00 94.44 82 ARG A N 1
ATOM 617 C CA . ARG A 1 82 ? -25.631 -5.949 18.145 1.00 94.44 82 ARG A CA 1
ATOM 618 C C . ARG A 1 82 ? -26.417 -6.126 16.853 1.00 94.44 82 ARG A C 1
ATOM 620 O O . ARG A 1 82 ? -27.642 -6.173 16.891 1.00 94.44 82 ARG A O 1
ATOM 627 N N . LEU A 1 83 ? -25.729 -6.268 15.722 1.00 94.25 83 LEU A N 1
ATOM 628 C CA . LEU A 1 83 ? -26.364 -6.508 14.427 1.00 94.25 83 LEU A CA 1
ATOM 629 C C . LEU A 1 83 ? -27.175 -7.810 14.442 1.00 94.25 83 LEU A C 1
ATOM 631 O O . LEU A 1 83 ? -28.309 -7.844 13.967 1.00 94.25 83 LEU A O 1
ATOM 635 N N . ARG A 1 84 ? -26.624 -8.875 15.034 1.00 92.25 84 ARG A N 1
ATOM 636 C CA . ARG A 1 84 ? -27.319 -10.156 15.183 1.00 92.25 84 ARG A CA 1
ATOM 637 C C . ARG A 1 84 ? -28.533 -10.035 16.106 1.00 92.25 84 ARG A C 1
ATOM 639 O O . ARG A 1 84 ? -29.584 -10.559 15.759 1.00 92.25 84 ARG A O 1
ATOM 646 N N . ALA A 1 85 ? -28.420 -9.311 17.219 1.00 93.44 85 ALA A N 1
ATOM 647 C CA . ALA A 1 85 ? -29.540 -9.057 18.125 1.00 93.44 85 ALA A CA 1
ATOM 648 C C . ALA A 1 85 ? -30.669 -8.269 17.437 1.00 93.44 85 ALA A C 1
ATOM 650 O O . ALA A 1 85 ? -31.839 -8.643 17.522 1.00 93.44 85 ALA A O 1
ATOM 651 N N . LEU A 1 86 ? -30.321 -7.224 16.682 1.00 93.56 86 LEU A N 1
ATOM 652 C CA . LEU A 1 86 ? -31.280 -6.468 15.875 1.00 93.56 86 LEU A CA 1
ATOM 653 C C . LEU A 1 86 ? -31.937 -7.344 14.807 1.00 93.56 86 LEU A C 1
ATOM 655 O O . LEU A 1 86 ? -33.146 -7.263 14.629 1.00 93.56 86 LEU A O 1
ATOM 659 N N . SER A 1 87 ? -31.165 -8.205 14.142 1.00 89.12 87 SER A N 1
ATOM 660 C CA . SER A 1 87 ? -31.689 -9.173 13.175 1.00 89.12 87 SER A CA 1
ATOM 661 C C . SER A 1 87 ? -32.670 -10.152 13.829 1.00 89.12 87 SER A C 1
ATOM 663 O O . SER A 1 87 ? -33.768 -10.355 13.315 1.00 89.12 87 SER A O 1
ATOM 665 N N . SER A 1 88 ? -32.343 -10.686 15.013 1.00 89.56 88 SER A N 1
ATOM 666 C CA . SER A 1 88 ? -33.264 -11.553 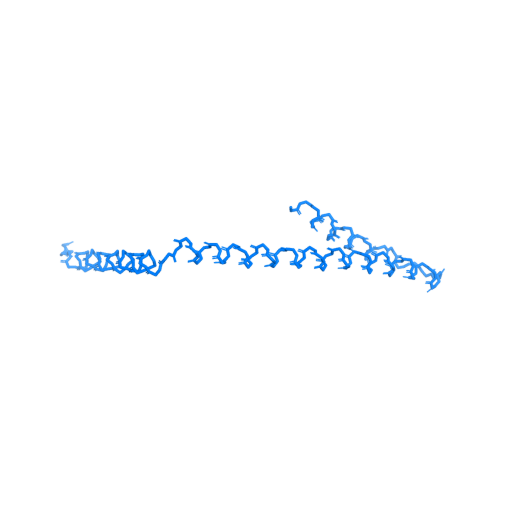15.758 1.00 89.56 88 SER A CA 1
ATOM 667 C C . SER A 1 88 ? -34.534 -10.830 16.200 1.00 89.56 88 SER A C 1
ATOM 669 O O . SER A 1 88 ? -35.609 -11.411 16.135 1.00 89.56 88 SER A O 1
ATOM 671 N N . LEU A 1 89 ? -34.437 -9.557 16.591 1.00 89.19 89 LEU A N 1
ATOM 672 C CA . LEU A 1 89 ? -35.592 -8.752 16.984 1.00 89.19 89 LEU A CA 1
ATOM 673 C C . LEU A 1 89 ? -36.476 -8.412 15.777 1.00 89.19 89 LEU A C 1
ATOM 675 O O . LEU A 1 89 ? -37.698 -8.426 15.880 1.00 89.19 89 LEU A O 1
ATOM 679 N N . TRP A 1 90 ? -35.862 -8.173 14.619 1.00 86.94 90 TRP A N 1
ATOM 680 C CA . TRP A 1 90 ? -36.567 -8.027 13.348 1.00 86.94 90 TRP A CA 1
ATOM 681 C C . TRP A 1 90 ? -37.301 -9.306 12.930 1.00 86.94 90 TRP A C 1
ATOM 683 O O . TRP A 1 90 ? -38.419 -9.213 12.435 1.00 86.94 90 TRP A O 1
ATOM 693 N N . LEU A 1 91 ? -36.704 -10.482 13.147 1.00 81.31 91 LEU A N 1
ATOM 694 C CA . LEU A 1 91 ? -37.325 -11.786 12.876 1.00 81.31 91 LEU A CA 1
ATOM 695 C C . LEU A 1 91 ? -38.426 -12.148 13.879 1.00 81.31 91 LEU A C 1
ATOM 697 O O . LEU A 1 91 ? -39.427 -12.742 13.496 1.00 81.31 91 LEU A O 1
ATOM 701 N N . ALA A 1 92 ? -38.251 -11.787 15.150 1.00 78.94 92 ALA A N 1
ATOM 702 C CA . ALA A 1 92 ? -39.230 -12.012 16.211 1.00 78.94 92 ALA A CA 1
ATOM 703 C C . ALA A 1 92 ? -40.402 -11.021 16.166 1.00 78.94 92 ALA A C 1
ATOM 705 O O . ALA A 1 92 ? -41.339 -11.146 16.954 1.00 78.94 92 ALA A O 1
ATOM 706 N N . ARG A 1 93 ? -40.361 -10.029 15.266 1.00 75.12 93 ARG A N 1
ATOM 707 C CA . ARG A 1 93 ? -41.462 -9.092 15.069 1.00 75.12 93 ARG A CA 1
ATOM 708 C C . ARG A 1 93 ? -42.671 -9.863 14.520 1.00 75.12 93 ARG A C 1
ATOM 710 O O . ARG A 1 93 ? -42.571 -10.391 13.410 1.00 75.12 93 ARG A O 1
ATOM 717 N N . PRO A 1 94 ? -43.802 -9.925 15.245 1.00 70.56 94 PRO A N 1
ATOM 718 C CA . PRO A 1 94 ? -45.005 -10.554 14.723 1.00 70.56 94 PRO A CA 1
ATOM 719 C C . PRO A 1 94 ? -45.446 -9.791 13.470 1.00 70.56 94 PRO A C 1
ATOM 721 O O . PRO A 1 94 ? -45.667 -8.579 13.507 1.00 70.56 94 PRO A O 1
ATOM 724 N N . ARG A 1 95 ? -45.480 -10.501 12.340 1.00 62.97 95 ARG A N 1
ATOM 725 C CA . ARG A 1 95 ? -46.182 -10.071 11.133 1.00 62.97 95 ARG A CA 1
ATOM 726 C C . ARG A 1 95 ? -47.651 -10.400 11.355 1.00 62.97 95 ARG A C 1
ATOM 728 O O . ARG A 1 95 ? -48.027 -11.562 11.227 1.00 62.97 95 ARG A O 1
ATOM 735 N N . GLU A 1 96 ? -48.418 -9.395 11.759 1.00 56.41 96 GLU A N 1
ATOM 736 C CA . GLU A 1 96 ? -49.847 -9.369 11.434 1.00 56.41 96 GLU A CA 1
ATOM 737 C C . GLU A 1 96 ? -50.034 -9.188 9.923 1.00 56.41 96 GLU A C 1
ATOM 739 O O . GLU A 1 96 ? -49.182 -8.499 9.302 1.00 56.41 96 GLU A O 1
#

pLDDT: mean 78.37, std 13.49, range [46.22, 95.94]

Organism: Zea mays (NCBI:txid4577)

Secondary structure (DSSP, 8-state):
-HHHHHHHHHHHHHHTS---S--TTHHHHHHHHHHHHHHHHHHHHHHHHHHHHHHHHHHHHHHS-HHHHHHHHHHHHHHHHHHHHHHHHHHSS---

Mean predicted aligned error: 15.0 Å